Protein AF-A0A7V5GAK1-F1 (afdb_monomer)

pLDDT: mean 92.02, std 10.12, range [55.03, 98.5]

Foldseek 3Di:
DQDPDAAGWAWDWDFDDPVDTDDIDIFTHHSQHYNVVPVVVVVVVVVVVVVVVVVVVVD

Solvent-accessible surface area (backbone atoms only — not comparable to full-atom values): 3441 Å² total; per-residue (Å²): 114,84,52,100,70,77,47,33,42,5,48,31,77,52,67,34,51,86,92,64,67,77,46,77,47,77,36,78,36,83,57,52,29,56,25,77,79,46,18,38,58,54,49,50,55,53,50,52,55,51,52,54,52,58,53,62,75,75,108

Secondary structure (DSSP, 8-state):
---SSSSPPEEEEEEE-SSS--EEEEEEETT---HHHHHHHHHHHHHHHHHHHHHHTT-

Radius of gyration: 14.01 Å; Cα contacts (8 Å, |Δi|>4): 88; chains: 1; bounding box: 29×20×42 Å

Sequence (59 aa):
AEVARGKPHSWFVGFAPYENPQILLLVLVENGGEGYQVAEPIADHVLKWWFERKLKIKN

Mean predicted aligned error: 4.16 Å

Structure (mmCIF, N/CA/C/O backbone):
data_AF-A0A7V5GAK1-F1
#
_entry.id   AF-A0A7V5GAK1-F1
#
loop_
_atom_site.group_PDB
_atom_site.id
_atom_site.type_symbol
_atom_site.label_atom_id
_atom_site.label_alt_id
_atom_site.label_comp_id
_atom_site.label_asym_id
_atom_site.label_entity_id
_atom_site.label_seq_id
_atom_site.pdbx_PDB_ins_code
_atom_site.Cartn_x
_atom_site.Cartn_y
_atom_site.Cartn_z
_atom_site.occupancy
_atom_site.B_iso_or_equiv
_atom_site.auth_seq_id
_atom_site.auth_comp_id
_atom_site.auth_asym_id
_atom_site.auth_atom_id
_atom_site.pdbx_PDB_model_num
ATOM 1 N N . ALA A 1 1 ? 3.398 9.811 -11.514 1.00 59.09 1 ALA A N 1
ATOM 2 C CA . ALA A 1 1 ? 4.830 9.989 -11.210 1.00 59.09 1 ALA A CA 1
ATOM 3 C C . ALA A 1 1 ? 5.621 9.376 -12.358 1.00 59.09 1 ALA A C 1
ATOM 5 O O . ALA A 1 1 ? 5.793 8.164 -12.399 1.00 59.09 1 ALA A O 1
ATOM 6 N N . GLU A 1 2 ? 5.976 10.192 -13.345 1.00 59.91 2 GLU A N 1
ATOM 7 C CA . GLU A 1 2 ? 6.709 9.749 -14.535 1.00 59.91 2 GLU A CA 1
ATOM 8 C C . GLU A 1 2 ? 8.218 9.846 -14.321 1.00 59.91 2 GLU A C 1
ATOM 10 O O . GLU A 1 2 ? 8.700 10.732 -13.615 1.00 59.91 2 GLU A O 1
ATOM 15 N N . VAL A 1 3 ? 8.952 8.943 -14.970 1.00 79.75 3 VAL A N 1
ATOM 16 C CA . VAL A 1 3 ? 10.407 9.024 -15.128 1.00 79.75 3 VAL A CA 1
ATOM 17 C C . VAL A 1 3 ? 10.739 9.322 -16.583 1.00 79.75 3 VAL A C 1
ATOM 19 O O . VAL A 1 3 ? 10.055 8.855 -17.490 1.00 79.75 3 VAL A O 1
ATOM 22 N N . ALA A 1 4 ? 11.817 10.074 -16.819 1.00 80.69 4 ALA A N 1
ATOM 23 C CA . ALA A 1 4 ? 12.230 10.453 -18.172 1.00 80.69 4 ALA A CA 1
ATOM 24 C C . ALA A 1 4 ? 12.660 9.249 -19.036 1.00 80.69 4 ALA A C 1
ATOM 26 O O . ALA A 1 4 ? 12.624 9.323 -20.262 1.00 80.69 4 ALA A O 1
ATOM 27 N N . ARG A 1 5 ? 13.107 8.152 -18.404 1.00 81.25 5 ARG A N 1
ATOM 28 C CA . ARG A 1 5 ? 13.443 6.860 -19.028 1.00 81.25 5 ARG A CA 1
ATOM 29 C C . ARG A 1 5 ? 13.221 5.731 -18.019 1.00 81.25 5 ARG A C 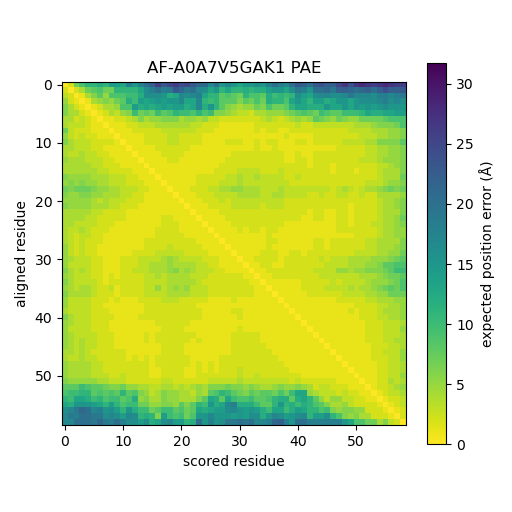1
ATOM 31 O O . ARG A 1 5 ? 13.439 5.938 -16.830 1.00 81.25 5 ARG A O 1
ATOM 38 N N . GLY A 1 6 ? 12.893 4.535 -18.505 1.00 87.00 6 GLY A N 1
ATOM 39 C CA . GLY A 1 6 ? 12.626 3.358 -17.670 1.00 87.00 6 GLY A CA 1
ATOM 40 C C . GLY A 1 6 ? 11.133 3.122 -17.443 1.00 87.00 6 GLY A C 1
ATOM 41 O O . GLY A 1 6 ? 10.293 3.786 -18.045 1.00 87.00 6 GLY A O 1
ATOM 42 N N . LYS A 1 7 ? 10.798 2.138 -16.602 1.00 90.94 7 LYS A N 1
ATOM 43 C CA . LYS A 1 7 ? 9.409 1.922 -16.171 1.00 90.94 7 LYS A CA 1
ATOM 44 C C . LYS A 1 7 ? 8.965 3.087 -15.280 1.00 90.94 7 LYS A C 1
ATOM 46 O O . LYS A 1 7 ? 9.792 3.558 -14.503 1.00 90.94 7 LYS A O 1
ATOM 51 N N . PRO A 1 8 ? 7.688 3.506 -15.311 1.00 93.69 8 PRO A N 1
ATOM 52 C CA . PRO A 1 8 ? 7.177 4.466 -14.337 1.00 93.69 8 PRO A CA 1
ATOM 53 C C . PRO A 1 8 ? 7.400 3.959 -12.908 1.00 93.69 8 PRO A C 1
ATOM 55 O O . PRO A 1 8 ? 7.529 2.757 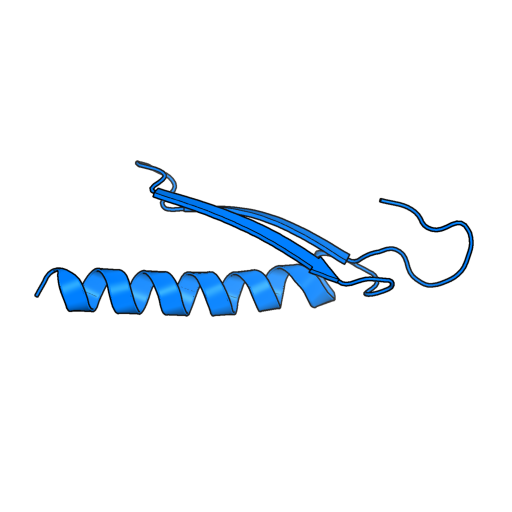-12.661 1.00 93.69 8 PRO A O 1
ATOM 58 N N . HIS A 1 9 ? 7.452 4.874 -11.945 1.00 95.06 9 HIS A N 1
ATOM 59 C CA . HIS A 1 9 ? 7.375 4.467 -10.549 1.00 95.06 9 HIS A CA 1
ATOM 60 C C . HIS A 1 9 ? 5.989 3.870 -10.283 1.00 95.06 9 HIS A C 1
ATOM 62 O O . HIS A 1 9 ? 4.979 4.450 -10.682 1.00 95.06 9 HIS A O 1
ATOM 68 N N . SER A 1 10 ? 5.939 2.764 -9.549 1.00 97.19 10 SER A N 1
ATOM 69 C CA . SER A 1 10 ? 4.678 2.176 -9.105 1.00 97.19 10 SER A CA 1
ATOM 70 C C . SER A 1 10 ? 4.286 2.798 -7.770 1.00 97.19 10 SER A C 1
ATOM 72 O 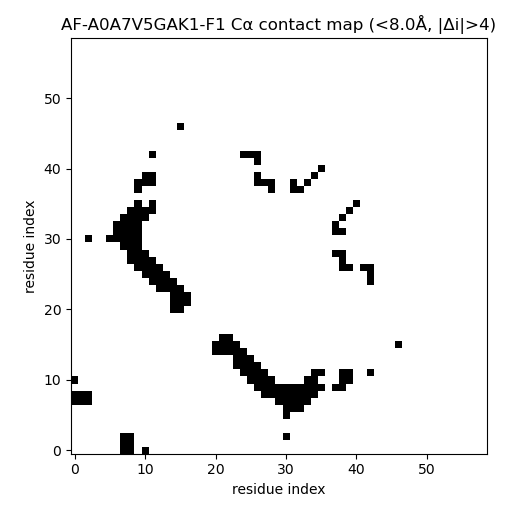O . SER A 1 10 ? 5.083 2.780 -6.833 1.00 97.19 10 SER A O 1
ATOM 74 N N . TRP A 1 11 ? 3.076 3.345 -7.673 1.00 96.56 11 TRP A N 1
ATOM 75 C CA . TRP A 1 11 ? 2.581 4.000 -6.460 1.00 96.56 11 TRP A CA 1
ATOM 76 C C . TRP A 1 11 ? 1.189 3.498 -6.095 1.00 96.56 11 TRP A C 1
ATOM 78 O O . TRP A 1 11 ? 0.363 3.247 -6.971 1.00 96.56 11 TRP A O 1
ATOM 88 N N . PHE A 1 12 ? 0.924 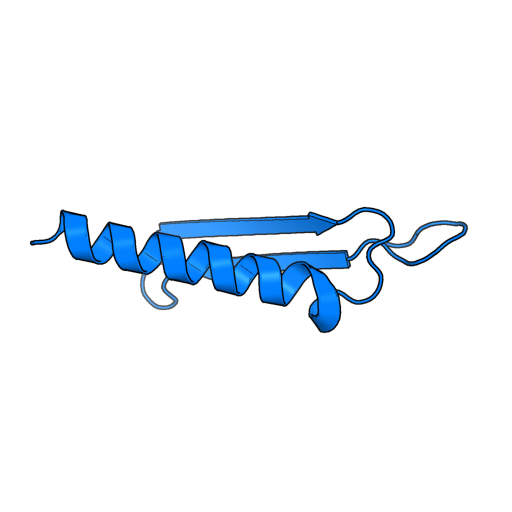3.417 -4.797 1.00 97.50 12 PHE A N 1
ATOM 89 C CA . PHE A 1 12 ? -0.403 3.212 -4.232 1.00 97.50 12 PHE A CA 1
ATOM 90 C C . PHE A 1 12 ? -0.554 4.084 -2.986 1.00 97.50 12 PHE A C 1
ATOM 92 O O . PHE A 1 12 ? 0.363 4.156 -2.166 1.00 97.50 12 PHE A O 1
ATOM 99 N N . VAL A 1 13 ? -1.708 4.730 -2.833 1.00 97.88 13 VAL A N 1
ATOM 100 C CA . VAL A 1 13 ? -2.076 5.459 -1.616 1.00 97.88 13 VAL A CA 1
ATOM 101 C C . VAL A 1 13 ? -3.460 5.010 -1.191 1.00 97.88 13 VAL A C 1
ATOM 103 O O . VAL A 1 13 ? -4.386 5.008 -1.998 1.00 97.88 13 VAL A O 1
ATOM 106 N N . GLY A 1 14 ?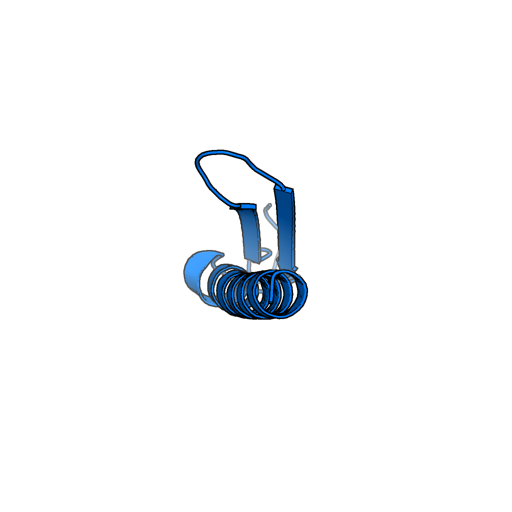 -3.606 4.666 0.081 1.00 97.56 14 GLY A N 1
ATOM 107 C CA . GLY A 1 14 ? -4.889 4.302 0.660 1.00 97.56 14 GLY A CA 1
ATOM 108 C C . GLY A 1 14 ? -4.960 4.657 2.135 1.00 97.56 14 GLY A C 1
ATOM 109 O O . GLY A 1 14 ? -3.946 4.910 2.786 1.00 97.56 14 GLY A O 1
ATOM 110 N N . PHE A 1 15 ? -6.173 4.661 2.671 1.00 97.75 15 PHE A N 1
ATOM 111 C CA . PHE A 1 15 ? -6.421 4.764 4.101 1.00 97.75 15 PHE A CA 1
ATOM 112 C C . PHE A 1 15 ? -7.398 3.673 4.535 1.00 97.75 15 PHE A C 1
ATOM 114 O O . PHE A 1 15 ? -8.164 3.154 3.723 1.00 97.75 15 PHE A O 1
ATOM 121 N N . ALA A 1 16 ? -7.362 3.313 5.814 1.00 97.00 16 ALA A N 1
ATOM 122 C CA . ALA A 1 16 ? -8.232 2.286 6.371 1.00 97.00 16 ALA A CA 1
ATOM 123 C C . ALA A 1 16 ? -8.448 2.483 7.882 1.00 97.00 16 ALA A C 1
ATOM 125 O O . ALA A 1 16 ? -7.589 3.074 8.545 1.00 97.00 16 ALA A O 1
ATOM 126 N N . PRO A 1 17 ? -9.536 1.947 8.473 1.00 96.12 17 PRO A N 1
ATOM 127 C CA . PRO A 1 17 ? -10.784 1.499 7.837 1.00 96.12 17 PRO A CA 1
ATOM 128 C C . PRO A 1 17 ? -11.512 2.628 7.088 1.00 96.12 17 PRO A C 1
ATOM 130 O O . PRO A 1 17 ? -11.166 3.793 7.258 1.00 96.12 17 PRO A O 1
ATOM 133 N N . TYR A 1 18 ? -12.525 2.295 6.287 1.00 95.81 18 TYR A N 1
ATOM 134 C CA . TYR A 1 18 ? -13.282 3.286 5.514 1.00 95.81 18 TYR A CA 1
ATOM 135 C C . TYR A 1 18 ? -14.105 4.226 6.410 1.00 95.81 18 TYR A C 1
ATOM 137 O O . TYR A 1 18 ? -14.043 5.442 6.261 1.00 95.81 18 TYR A O 1
ATOM 145 N N . GLU A 1 19 ? -14.836 3.672 7.379 1.00 97.31 19 GLU A N 1
ATOM 146 C CA . GLU A 1 19 ? -15.797 4.409 8.207 1.00 97.31 19 GLU A CA 1
ATOM 147 C C . GLU A 1 19 ? -15.125 5.302 9.256 1.00 97.31 19 GLU A C 1
ATOM 149 O O . GLU A 1 19 ? -15.631 6.368 9.594 1.00 97.31 19 GLU A O 1
ATOM 154 N N . ASN A 1 20 ? -13.992 4.857 9.801 1.00 96.00 20 ASN A N 1
ATOM 155 C CA . ASN A 1 20 ? -13.202 5.609 10.772 1.00 96.00 20 ASN A CA 1
ATOM 156 C C . ASN A 1 20 ? -11.716 5.380 10.479 1.00 96.00 20 ASN A C 1
ATOM 158 O O . ASN A 1 20 ? -11.153 4.439 11.044 1.00 96.00 20 ASN A O 1
ATOM 162 N N . PRO A 1 21 ? -11.098 6.171 9.583 1.00 97.19 21 PRO A N 1
ATOM 163 C CA . PRO A 1 21 ? -9.706 6.000 9.179 1.00 97.19 21 PRO A CA 1
ATOM 164 C C . PRO A 1 21 ? -8.733 6.103 10.353 1.00 97.19 21 PRO A C 1
ATOM 166 O O . PRO A 1 21 ? -8.798 7.022 11.165 1.00 97.19 21 PRO A O 1
ATOM 169 N N . GLN A 1 22 ? -7.803 5.155 10.438 1.00 96.88 22 GLN A N 1
ATOM 170 C CA . GLN A 1 22 ? -6.806 5.065 11.514 1.00 96.88 22 GLN A CA 1
ATOM 171 C C . GLN A 1 22 ? -5.379 4.893 11.003 1.00 96.88 22 GLN A C 1
ATOM 173 O O . GLN A 1 22 ? -4.431 5.041 11.773 1.00 96.88 22 GLN A O 1
ATOM 178 N N . ILE A 1 23 ? -5.220 4.570 9.722 1.00 97.06 23 ILE A N 1
ATOM 179 C CA . ILE A 1 23 ? -3.930 4.473 9.054 1.00 97.06 23 ILE A CA 1
ATOM 180 C C . ILE A 1 23 ? -4.038 5.050 7.642 1.00 97.06 23 ILE A C 1
ATOM 182 O O . ILE A 1 23 ? -5.032 4.826 6.952 1.00 97.06 23 ILE A O 1
ATOM 186 N N . LEU A 1 24 ? -2.999 5.777 7.229 1.00 98.12 24 LEU A N 1
ATOM 187 C CA . LEU A 1 24 ? -2.715 6.121 5.838 1.00 98.12 24 LEU A CA 1
ATOM 188 C C . LEU A 1 24 ? -1.474 5.338 5.413 1.00 98.12 24 LEU A C 1
ATOM 190 O O . LEU A 1 24 ? -0.486 5.292 6.147 1.00 98.12 24 LEU A O 1
ATOM 194 N N . LEU A 1 25 ? -1.530 4.730 4.234 1.00 98.12 25 LEU A N 1
ATOM 195 C CA . LEU A 1 25 ? -0.442 3.967 3.648 1.00 98.12 25 LEU A CA 1
ATOM 196 C C . LEU A 1 25 ? -0.090 4.550 2.283 1.00 98.12 25 LEU A C 1
ATOM 198 O O . LEU A 1 25 ? -0.949 4.669 1.412 1.00 98.12 25 LEU A O 1
ATOM 202 N N . LEU A 1 26 ? 1.188 4.868 2.108 1.00 98.00 26 LEU A N 1
ATOM 203 C CA . LEU A 1 26 ? 1.804 5.172 0.826 1.00 98.00 26 LEU A CA 1
ATOM 204 C C . LEU A 1 26 ? 2.805 4.058 0.518 1.00 98.00 26 LEU A C 1
ATOM 206 O O . LEU A 1 26 ? 3.717 3.810 1.306 1.00 98.00 26 LEU A O 1
ATOM 210 N N . VAL A 1 27 ? 2.652 3.422 -0.639 1.00 98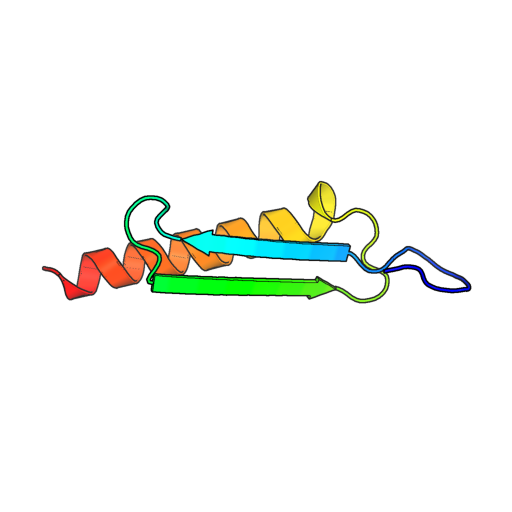.25 27 VAL A N 1
ATOM 211 C CA . VAL A 1 27 ? 3.645 2.509 -1.204 1.00 98.25 27 VAL A CA 1
ATOM 212 C C . VAL A 1 27 ? 4.200 3.149 -2.464 1.00 98.25 27 VAL A C 1
ATOM 214 O O . VAL A 1 27 ? 3.445 3.516 -3.361 1.00 98.25 27 VAL A O 1
ATOM 217 N N . LEU A 1 28 ? 5.522 3.259 -2.527 1.00 97.38 28 LEU A N 1
ATOM 218 C CA . LEU A 1 28 ? 6.270 3.728 -3.683 1.00 97.38 28 LEU A CA 1
ATOM 219 C C . LEU A 1 28 ? 7.342 2.690 -4.015 1.00 97.38 28 LEU A C 1
ATOM 221 O O . LEU A 1 28 ? 8.169 2.362 -3.168 1.00 97.38 28 LEU A O 1
ATOM 225 N N . VAL A 1 29 ? 7.342 2.208 -5.255 1.00 96.75 29 VAL A N 1
ATOM 226 C CA . VAL A 1 29 ? 8.386 1.340 -5.801 1.00 96.75 29 VAL A CA 1
ATOM 227 C C . VAL A 1 29 ? 9.014 2.028 -7.001 1.00 96.75 29 VAL A C 1
ATOM 229 O O . VAL A 1 29 ? 8.366 2.265 -8.029 1.00 96.75 29 VAL A O 1
ATOM 232 N N . GLU A 1 30 ? 10.291 2.373 -6.868 1.00 95.31 30 GLU A N 1
ATOM 233 C CA . GLU A 1 30 ? 11.026 3.047 -7.930 1.00 95.31 30 GLU A CA 1
ATOM 234 C C . GLU A 1 30 ? 11.113 2.170 -9.182 1.00 95.31 30 GLU A C 1
ATOM 236 O O . GLU A 1 30 ? 11.438 0.989 -9.091 1.00 95.31 30 GLU A O 1
ATOM 241 N N . ASN A 1 31 ? 10.807 2.736 -10.358 1.00 94.81 31 ASN A N 1
ATOM 242 C CA . ASN A 1 31 ? 10.788 2.021 -11.636 1.00 94.81 31 ASN A CA 1
ATOM 243 C C . ASN A 1 31 ? 9.996 0.693 -11.597 1.00 94.81 31 ASN A C 1
ATOM 245 O O . ASN A 1 31 ? 10.316 -0.259 -12.313 1.00 94.81 31 ASN A O 1
ATOM 249 N N . GLY A 1 32 ? 8.970 0.621 -10.739 1.00 94.06 32 GLY A N 1
ATOM 250 C CA . GLY A 1 32 ? 8.176 -0.584 -10.503 1.00 94.06 32 GLY A CA 1
ATOM 251 C C . GLY A 1 32 ? 7.172 -0.912 -11.610 1.00 94.06 32 GLY A C 1
ATOM 252 O O . GLY A 1 32 ? 6.738 -2.054 -11.708 1.00 94.06 32 GLY A O 1
ATOM 253 N N . GLY A 1 33 ? 6.839 0.040 -12.482 1.00 93.44 33 GLY A N 1
ATOM 254 C CA . GLY A 1 33 ? 5.786 -0.111 -13.484 1.00 93.44 33 GLY A CA 1
ATOM 255 C C . GLY A 1 33 ? 4.415 0.295 -12.945 1.00 93.44 33 GLY A C 1
ATOM 256 O O . GLY A 1 33 ? 4.294 1.279 -12.218 1.00 93.44 33 GLY A O 1
ATOM 257 N N . GLU A 1 34 ? 3.382 -0.446 -13.331 1.00 93.75 34 GLU A N 1
ATOM 258 C CA . GLU A 1 34 ? 1.991 -0.128 -13.007 1.00 93.75 34 GLU A CA 1
ATOM 259 C C . GLU A 1 34 ? 1.675 -0.306 -11.514 1.00 93.75 34 GLU A C 1
ATOM 261 O O . GLU A 1 34 ? 1.981 -1.339 -10.913 1.00 93.75 34 GLU A O 1
ATOM 266 N N . GLY A 1 35 ? 0.980 0.679 -10.933 1.00 93.00 35 GLY A N 1
ATOM 267 C CA . GLY A 1 35 ? 0.603 0.702 -9.513 1.00 93.00 35 GLY A CA 1
ATOM 268 C C . GLY A 1 35 ? -0.155 -0.547 -9.057 1.00 93.00 35 GLY A C 1
ATOM 269 O O . GLY A 1 35 ? 0.209 -1.154 -8.050 1.00 93.00 35 GLY A O 1
ATOM 270 N N . TYR A 1 36 ? -1.159 -0.965 -9.834 1.00 94.31 36 TYR A N 1
ATOM 271 C CA . TYR A 1 36 ? -2.015 -2.114 -9.513 1.00 94.31 36 TYR A CA 1
ATOM 272 C C . TYR A 1 36 ? -1.274 -3.463 -9.565 1.00 94.31 36 TYR A C 1
ATOM 274 O O . TYR A 1 36 ? -1.678 -4.432 -8.931 1.00 94.31 36 TYR A O 1
ATOM 282 N N . GLN A 1 37 ? -0.172 -3.548 -10.320 1.00 96.25 37 GLN A N 1
ATOM 283 C CA . GLN A 1 37 ? 0.601 -4.787 -10.459 1.00 96.25 37 GLN A CA 1
ATOM 284 C C . GLN A 1 37 ? 1.639 -4.960 -9.352 1.00 96.25 37 GLN A C 1
ATOM 286 O O . GLN A 1 37 ? 2.014 -6.090 -9.045 1.00 96.25 37 GLN A O 1
ATOM 291 N N . VAL A 1 38 ? 2.138 -3.855 -8.787 1.00 97.62 38 VAL A N 1
ATOM 292 C CA . VAL A 1 38 ? 3.282 -3.883 -7.864 1.00 97.62 38 VAL A CA 1
ATOM 293 C C . VAL A 1 38 ? 2.969 -3.222 -6.525 1.00 97.62 38 VAL A C 1
ATOM 295 O O . VAL A 1 38 ? 3.094 -3.872 -5.490 1.00 97.62 38 VAL A O 1
ATOM 298 N N . ALA A 1 39 ? 2.568 -1.950 -6.504 1.00 98.38 39 ALA A N 1
ATOM 299 C CA . ALA A 1 39 ? 2.354 -1.229 -5.248 1.00 98.38 39 ALA A CA 1
ATOM 300 C C . ALA A 1 39 ? 1.065 -1.654 -4.524 1.00 98.38 39 ALA A C 1
ATOM 302 O O . ALA A 1 39 ? 1.067 -1.737 -3.297 1.00 98.38 39 ALA A O 1
ATOM 303 N N . GLU A 1 40 ? -0.010 -1.956 -5.254 1.00 98.12 40 GLU A N 1
ATOM 304 C CA . GLU A 1 40 ? -1.281 -2.394 -4.663 1.00 98.12 40 GLU A CA 1
ATOM 305 C C . GLU A 1 40 ? -1.163 -3.743 -3.920 1.00 98.12 40 GLU A C 1
ATOM 307 O O . GLU A 1 40 ? -1.545 -3.782 -2.750 1.00 98.12 40 GLU A O 1
ATOM 312 N N . PRO A 1 41 ? -0.575 -4.826 -4.479 1.00 98.44 41 PRO A N 1
ATOM 313 C CA . PRO A 1 41 ? -0.411 -6.082 -3.737 1.00 98.44 41 PRO A CA 1
ATOM 314 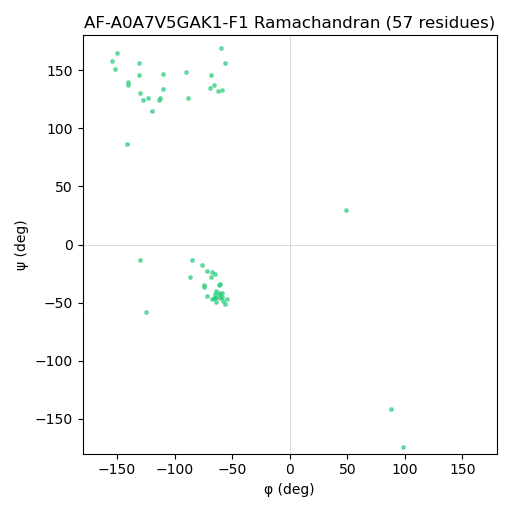C C . PRO A 1 41 ? 0.441 -5.939 -2.468 1.00 98.44 41 PRO A C 1
ATOM 316 O O . PRO A 1 41 ? 0.177 -6.585 -1.453 1.00 98.44 41 PRO A O 1
ATOM 319 N N . ILE A 1 42 ? 1.455 -5.065 -2.492 1.00 98.50 42 ILE A N 1
ATOM 320 C CA . ILE A 1 42 ? 2.246 -4.737 -1.297 1.00 98.50 42 ILE A CA 1
ATOM 321 C C . ILE A 1 42 ? 1.354 -4.059 -0.252 1.00 98.50 42 ILE A C 1
ATOM 323 O O . ILE A 1 42 ? 1.398 -4.421 0.926 1.00 98.50 42 ILE A O 1
ATOM 327 N N . ALA A 1 43 ? 0.533 -3.095 -0.675 1.00 98.38 43 ALA A N 1
ATOM 328 C CA . ALA A 1 43 ? -0.391 -2.408 0.214 1.00 98.38 43 ALA A CA 1
ATOM 329 C C . ALA A 1 43 ? -1.416 -3.367 0.840 1.00 98.38 43 ALA A C 1
ATOM 331 O O . ALA A 1 43 ? -1.650 -3.287 2.046 1.00 98.38 43 ALA A O 1
ATOM 332 N N . ASP A 1 44 ? -1.958 -4.310 0.067 1.00 97.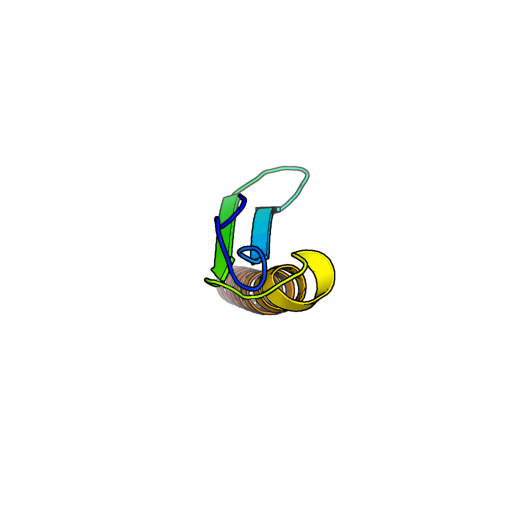94 44 ASP A N 1
ATOM 333 C CA . ASP A 1 44 ? -2.865 -5.355 0.556 1.00 97.94 44 ASP A CA 1
ATOM 334 C C . ASP A 1 44 ? -2.218 -6.207 1.660 1.00 97.94 44 ASP A C 1
ATOM 336 O O . ASP A 1 44 ? -2.791 -6.366 2.740 1.00 97.94 44 ASP A O 1
ATOM 340 N N . HIS A 1 45 ? -0.987 -6.686 1.452 1.00 98.31 45 HIS A N 1
ATOM 341 C CA . HIS A 1 45 ? -0.261 -7.459 2.466 1.00 98.31 45 HIS A CA 1
ATOM 342 C C . HIS A 1 45 ? -0.032 -6.666 3.762 1.00 98.31 45 HIS A C 1
ATOM 344 O O . HIS A 1 45 ? -0.22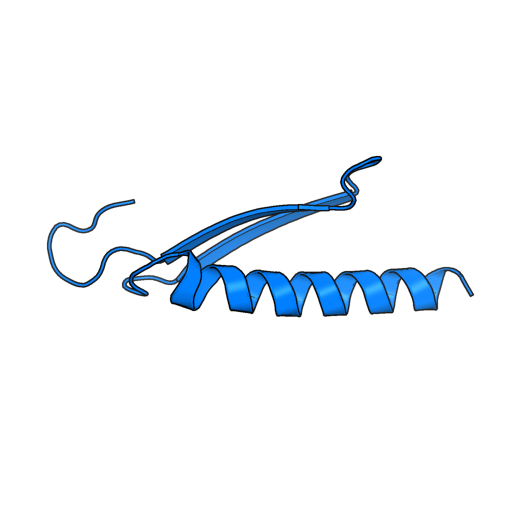9 -7.196 4.860 1.00 98.31 45 HIS A O 1
ATOM 350 N N . VAL A 1 46 ? 0.360 -5.392 3.653 1.00 98.00 46 VAL A N 1
ATOM 351 C CA . VAL A 1 46 ? 0.587 -4.518 4.815 1.00 98.00 46 VAL A CA 1
ATOM 352 C C . VAL A 1 46 ? -0.718 -4.254 5.566 1.00 98.00 46 VAL A C 1
ATOM 354 O O . VAL A 1 46 ? -0.754 -4.362 6.794 1.00 98.00 46 VAL A O 1
ATOM 357 N N . LEU A 1 47 ? -1.797 -3.936 4.847 1.00 97.44 47 LEU A N 1
ATOM 358 C CA . LEU A 1 47 ? -3.097 -3.666 5.453 1.00 97.44 47 LEU A CA 1
ATOM 359 C C . LEU A 1 47 ? -3.668 -4.916 6.129 1.00 97.44 47 LEU A C 1
ATOM 361 O O . LEU A 1 47 ? -4.124 -4.812 7.267 1.00 97.44 47 LEU A O 1
ATOM 365 N N . LYS A 1 48 ? -3.576 -6.101 5.507 1.00 97.44 48 LYS A N 1
ATOM 366 C CA . LYS A 1 48 ? -3.972 -7.382 6.124 1.00 97.44 48 LYS A CA 1
ATOM 367 C C . LYS A 1 48 ? -3.242 -7.624 7.442 1.00 97.44 48 LYS A C 1
ATOM 369 O O . LYS A 1 48 ? -3.885 -7.836 8.470 1.00 97.44 48 LYS A O 1
ATOM 374 N N . TRP A 1 49 ? -1.915 -7.500 7.440 1.00 97.12 49 TRP A N 1
ATOM 375 C CA . TRP A 1 49 ? -1.108 -7.637 8.654 1.00 97.12 49 TRP A CA 1
ATOM 376 C C . TRP A 1 49 ? -1.508 -6.631 9.743 1.00 97.12 49 TRP A C 1
ATOM 378 O O . TRP A 1 49 ? -1.599 -6.977 10.926 1.00 97.12 49 TRP A O 1
ATOM 388 N N . TRP A 1 50 ? -1.772 -5.381 9.354 1.00 96.69 50 TRP A N 1
ATOM 389 C CA . TRP A 1 50 ? -2.179 -4.335 10.285 1.00 96.69 50 TRP A CA 1
ATOM 390 C C . TRP A 1 50 ? -3.542 -4.650 10.915 1.00 96.69 50 TRP A C 1
ATOM 392 O O . TRP A 1 50 ? -3.677 -4.594 12.141 1.00 96.69 50 TRP A O 1
ATOM 402 N N . PHE A 1 51 ? -4.525 -5.062 10.108 1.00 95.69 51 PHE A N 1
ATOM 403 C CA . PHE A 1 51 ? -5.849 -5.466 10.584 1.00 95.69 51 PHE A CA 1
ATOM 404 C C . PHE A 1 51 ? -5.781 -6.654 11.548 1.00 95.69 51 PHE A C 1
ATOM 406 O O . PHE A 1 51 ? -6.382 -6.597 12.622 1.00 95.69 51 PHE A O 1
ATOM 413 N N . GLU A 1 52 ? -5.013 -7.697 11.223 1.00 95.12 52 GLU A N 1
ATOM 414 C CA . GLU A 1 52 ? -4.836 -8.864 12.094 1.00 95.12 52 GLU A CA 1
ATOM 415 C C . GLU A 1 52 ? -4.263 -8.485 13.463 1.00 95.12 52 GLU A C 1
ATOM 417 O O . GLU A 1 52 ? -4.758 -8.931 14.502 1.00 95.12 52 GLU A O 1
ATOM 422 N N . ARG A 1 53 ? -3.236 -7.628 13.496 1.00 91.38 53 ARG A N 1
ATOM 423 C CA . ARG A 1 53 ? -2.673 -7.132 14.760 1.00 91.38 53 ARG A CA 1
ATOM 424 C C . ARG A 1 53 ? -3.678 -6.307 15.546 1.00 91.38 53 ARG A C 1
ATOM 426 O O . ARG A 1 53 ? -3.763 -6.444 16.765 1.00 91.38 53 ARG A O 1
ATOM 433 N N . LYS A 1 54 ? -4.456 -5.474 14.861 1.00 86.25 54 LYS A N 1
ATOM 434 C CA . LYS A 1 54 ? -5.453 -4.618 15.500 1.00 86.25 54 LYS A CA 1
ATOM 435 C C . LYS A 1 54 ? -6.620 -5.419 16.090 1.00 86.25 54 LYS A C 1
ATOM 437 O O . LYS A 1 54 ? -7.201 -4.977 17.077 1.00 86.25 54 LYS A O 1
ATOM 442 N N . LEU A 1 55 ? -6.936 -6.590 15.528 1.00 77.94 55 LEU A N 1
ATOM 443 C CA . LEU A 1 55 ? -7.868 -7.559 16.117 1.00 77.94 55 LEU A CA 1
ATOM 444 C C . LEU A 1 55 ? -7.265 -8.250 17.347 1.00 77.94 55 LEU A C 1
ATOM 446 O O . LEU A 1 55 ? -7.928 -8.324 18.374 1.00 77.94 55 LEU A O 1
ATOM 450 N N . LYS A 1 56 ? -6.000 -8.685 17.279 1.00 80.56 56 LYS A N 1
ATOM 451 C CA . LYS A 1 56 ? -5.314 -9.330 18.416 1.00 80.56 56 LYS A CA 1
ATOM 452 C C . LYS A 1 56 ? -5.182 -8.427 19.645 1.00 80.56 56 LYS A C 1
ATOM 454 O O . LYS A 1 56 ? -5.256 -8.935 20.746 1.00 80.56 56 LYS A O 1
ATOM 459 N N . ILE A 1 57 ? -4.991 -7.117 19.468 1.00 78.31 57 ILE A N 1
ATOM 460 C CA . ILE A 1 57 ? -4.882 -6.152 20.583 1.00 78.31 57 ILE A CA 1
ATOM 461 C C . ILE A 1 57 ? -6.234 -5.905 21.277 1.00 78.31 57 ILE A C 1
ATOM 463 O O . ILE A 1 57 ? -6.270 -5.443 22.412 1.00 78.31 57 ILE A O 1
ATOM 467 N N . LYS A 1 58 ? -7.354 -6.160 20.591 1.00 69.81 58 LYS A N 1
ATOM 468 C CA . LYS A 1 58 ? -8.698 -5.930 21.138 1.00 69.81 58 LYS A CA 1
ATOM 469 C C . LYS A 1 58 ? -9.236 -7.092 21.981 1.00 69.81 58 LYS A C 1
ATOM 471 O O . LYS A 1 58 ? -10.250 -6.887 22.645 1.00 69.81 58 LYS A O 1
ATOM 476 N N . ASN A 1 59 ? -8.599 -8.261 21.921 1.00 55.03 59 ASN A N 1
ATOM 477 C CA . ASN A 1 59 ? -8.948 -9.463 22.682 1.00 55.03 59 ASN A CA 1
ATOM 478 C C . ASN A 1 59 ? -7.985 -9.642 23.855 1.00 55.03 59 ASN A C 1
ATOM 480 O O . ASN A 1 59 ? -8.432 -10.201 24.876 1.00 55.03 59 ASN A O 1
#